Protein AF-A0A7I0J4M0-F1 (afdb_monomer_lite)

pLDDT: mean 81.57, std 9.79, range [47.97, 95.5]

Radius of gyration: 21.39 Å; chains: 1; bounding box: 42×39×46 Å

Foldseek 3Di:
DLVVQLVCCCVVVVDDSVCSNVVSVVVVVVVCVVVCVPPPVPPDVVVNCLQQPDDPNHGVVVVVVVVVVVVLCCCLPPDPNNVLVVLVVVPVVVSVVVVRPD

Structure (mmCIF, N/CA/C/O backbone):
data_AF-A0A7I0J4M0-F1
#
_entry.id   AF-A0A7I0J4M0-F1
#
loop_
_atom_site.group_PDB
_atom_site.id
_atom_site.type_symbol
_atom_site.label_atom_id
_atom_site.label_alt_id
_atom_site.label_comp_id
_atom_site.label_asym_id
_atom_site.label_entity_id
_atom_site.label_seq_id
_atom_site.pdbx_PDB_ins_code
_atom_site.Cartn_x
_atom_site.Cartn_y
_atom_site.Cartn_z
_atom_site.occupancy
_atom_site.B_iso_or_equiv
_atom_site.auth_seq_id
_atom_site.auth_comp_id
_atom_site.auth_asym_id
_atom_site.auth_atom_id
_atom_site.pdbx_PDB_model_num
ATOM 1 N N . ALA A 1 1 ? -12.298 -15.251 -19.694 1.00 71.25 1 ALA A N 1
ATOM 2 C CA . ALA A 1 1 ? -11.662 -16.473 -19.150 1.00 71.25 1 ALA A CA 1
ATOM 3 C C . ALA A 1 1 ? -11.323 -16.346 -1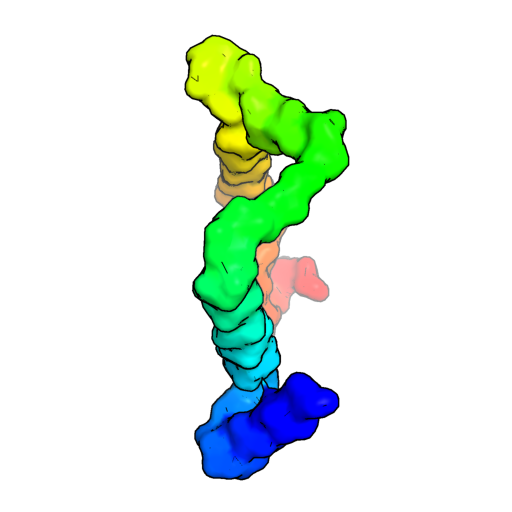7.658 1.00 71.25 1 ALA A C 1
ATOM 5 O O . ALA A 1 1 ? -11.843 -17.124 -16.874 1.00 71.25 1 ALA A O 1
ATOM 6 N N . ILE A 1 2 ? -10.536 -15.346 -17.236 1.00 78.00 2 ILE A N 1
ATOM 7 C CA . ILE A 1 2 ? -10.057 -15.195 -15.841 1.00 78.00 2 ILE A CA 1
ATOM 8 C C . ILE A 1 2 ? -11.198 -15.095 -14.809 1.00 78.00 2 ILE A C 1
ATOM 10 O O . ILE A 1 2 ? -11.138 -15.721 -13.756 1.00 78.00 2 ILE A O 1
ATOM 14 N N . GLY A 1 3 ? -12.287 -14.387 -15.134 1.00 77.69 3 GLY A N 1
ATOM 15 C CA . GLY A 1 3 ? -13.460 -14.302 -14.252 1.00 77.69 3 GLY A CA 1
ATOM 16 C C . GLY A 1 3 ? -14.132 -15.653 -13.968 1.00 77.69 3 GLY A C 1
ATOM 17 O O . GLY A 1 3 ? -14.558 -15.894 -12.843 1.00 77.69 3 GLY A O 1
ATOM 18 N N . ALA A 1 4 ? -14.156 -16.565 -14.947 1.00 82.81 4 ALA A N 1
ATOM 19 C CA . ALA A 1 4 ? -14.696 -17.912 -14.760 1.00 82.81 4 ALA A CA 1
ATOM 20 C C . ALA A 1 4 ? -13.791 -18.771 -13.861 1.00 82.81 4 ALA A C 1
ATOM 22 O O . ALA A 1 4 ? -14.295 -19.542 -13.053 1.00 82.81 4 ALA A O 1
ATOM 23 N N . ILE A 1 5 ? -12.468 -18.590 -13.946 1.00 82.12 5 ILE A N 1
ATOM 24 C CA . ILE A 1 5 ? -11.495 -19.262 -13.068 1.00 82.12 5 ILE A CA 1
ATOM 25 C C . ILE A 1 5 ? -11.667 -18.784 -11.622 1.00 82.12 5 ILE A C 1
ATOM 27 O O . ILE A 1 5 ? -11.757 -19.607 -10.716 1.00 82.12 5 ILE A O 1
ATOM 31 N N . ASN A 1 6 ? -11.788 -17.469 -11.406 1.00 83.00 6 ASN A N 1
ATOM 32 C CA . ASN A 1 6 ? -12.045 -16.910 -10.076 1.00 83.00 6 ASN A CA 1
ATOM 33 C C . ASN A 1 6 ? -13.357 -17.444 -9.491 1.00 83.00 6 ASN A C 1
ATOM 35 O O . ASN A 1 6 ? -13.386 -17.877 -8.343 1.00 83.00 6 ASN A O 1
ATOM 39 N N . TYR A 1 7 ? -14.424 -17.474 -10.293 1.00 82.44 7 TYR A N 1
ATOM 40 C CA . TYR A 1 7 ? -15.707 -18.041 -9.882 1.00 82.44 7 TYR A CA 1
ATOM 41 C C . TYR A 1 7 ? -15.599 -19.531 -9.523 1.00 82.44 7 TYR A C 1
ATOM 43 O O . TYR A 1 7 ? -16.120 -19.948 -8.492 1.00 82.44 7 TYR A O 1
ATOM 51 N N . LEU A 1 8 ? -14.874 -20.325 -10.317 1.00 86.75 8 LEU A N 1
ATOM 52 C CA . LEU A 1 8 ? -14.673 -21.754 -10.068 1.00 86.75 8 LEU A CA 1
ATOM 53 C C . LEU A 1 8 ? -13.875 -22.001 -8.780 1.00 86.75 8 LEU A C 1
ATOM 55 O O . LEU A 1 8 ? -14.255 -22.862 -7.993 1.00 86.75 8 LEU A O 1
ATOM 59 N N . LEU A 1 9 ? -12.827 -21.215 -8.513 1.00 80.56 9 LEU A N 1
ATOM 60 C CA . LEU A 1 9 ? -12.055 -21.285 -7.264 1.00 80.56 9 LEU A CA 1
ATOM 61 C C . LEU A 1 9 ? -12.916 -20.969 -6.032 1.00 80.56 9 LEU A C 1
ATOM 63 O O . LEU A 1 9 ? -12.806 -21.644 -5.008 1.00 80.56 9 LEU A O 1
ATOM 67 N N . ILE A 1 10 ? -13.798 -19.972 -6.141 1.00 85.25 10 ILE A N 1
ATOM 68 C CA . ILE A 1 10 ? -14.728 -19.599 -5.068 1.00 85.25 10 ILE A CA 1
ATOM 69 C C . ILE A 1 10 ? -15.770 -20.704 -4.858 1.00 85.25 10 ILE A C 1
ATOM 71 O O . ILE A 1 10 ? -16.030 -21.099 -3.725 1.00 85.25 10 ILE A O 1
ATOM 75 N N . TRP A 1 11 ? -16.361 -21.222 -5.935 1.00 87.56 11 TRP A N 1
ATOM 76 C CA . TRP A 1 11 ? -17.452 -22.193 -5.860 1.00 87.56 11 TRP A CA 1
ATOM 77 C C . TRP A 1 11 ? -16.980 -23.597 -5.451 1.00 87.56 11 TRP A C 1
ATOM 79 O O . TRP A 1 11 ? -17.558 -24.193 -4.544 1.00 87.56 11 TRP A O 1
ATOM 89 N N . ALA A 1 12 ? -15.916 -24.116 -6.072 1.00 84.69 12 ALA A N 1
ATOM 90 C CA . ALA A 1 12 ? -15.432 -25.477 -5.838 1.00 84.69 12 ALA A CA 1
ATOM 91 C C . ALA A 1 12 ? -14.558 -25.591 -4.580 1.00 84.69 12 ALA A C 1
ATOM 93 O O . ALA A 1 12 ? -14.682 -26.554 -3.827 1.00 84.69 12 ALA A O 1
ATOM 94 N N . LEU A 1 13 ? -13.683 -24.607 -4.341 1.00 81.38 13 LEU A N 1
ATOM 95 C CA . LEU A 1 13 ? -12.694 -24.649 -3.258 1.00 81.38 13 LEU A CA 1
ATOM 96 C C . LEU A 1 13 ? -13.096 -23.811 -2.035 1.00 81.38 13 LEU A C 1
ATOM 98 O O . LEU A 1 13 ? -12.372 -23.797 -1.042 1.00 81.38 13 LEU A O 1
ATOM 102 N N . ARG A 1 14 ? -14.251 -23.125 -2.093 1.00 83.19 14 ARG A N 1
ATOM 103 C CA . ARG A 1 14 ? -14.786 -22.253 -1.027 1.00 83.19 14 ARG A CA 1
ATOM 104 C C . ARG A 1 14 ? -13.791 -21.189 -0.550 1.00 83.19 14 ARG A C 1
ATOM 106 O O . ARG A 1 14 ? -13.836 -20.757 0.601 1.00 83.19 14 ARG A O 1
ATOM 113 N N . ILE A 1 15 ? -12.900 -20.751 -1.440 1.00 84.50 15 ILE A N 1
ATOM 114 C CA . ILE A 1 15 ? -11.951 -19.677 -1.147 1.00 84.50 15 ILE A CA 1
ATOM 115 C C . ILE A 1 15 ? -12.711 -18.337 -1.103 1.00 84.50 15 ILE A C 1
ATOM 117 O O . ILE A 1 15 ? -13.50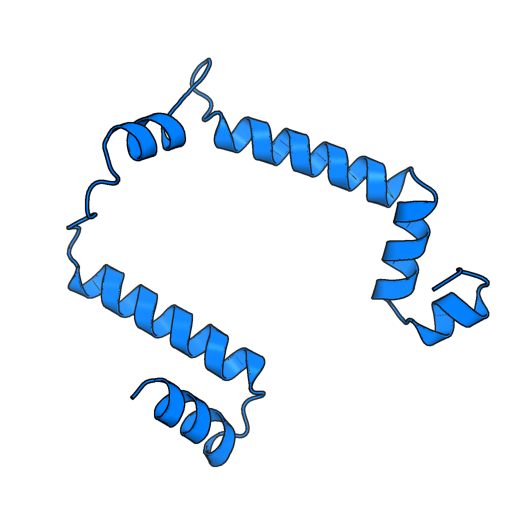5 -18.059 -2.005 1.00 84.50 15 ILE A O 1
ATOM 121 N N . PRO A 1 16 ? -12.454 -17.466 -0.106 1.00 85.75 16 PRO A N 1
ATOM 122 C CA . PRO A 1 16 ? -12.981 -16.106 -0.085 1.00 85.75 16 PRO A CA 1
ATOM 123 C C . PRO A 1 16 ? -12.658 -15.325 -1.376 1.00 85.75 16 PRO A C 1
ATOM 125 O O . PRO A 1 16 ? -11.511 -15.359 -1.830 1.00 85.75 16 PRO A O 1
ATOM 128 N N . PRO A 1 17 ? -13.604 -14.551 -1.945 1.00 84.62 17 PRO A N 1
ATOM 129 C CA . PRO A 1 17 ? -13.433 -13.912 -3.255 1.00 84.62 17 PRO A CA 1
ATOM 130 C C . PRO A 1 17 ? -12.183 -13.036 -3.395 1.00 84.62 17 PRO A C 1
ATOM 132 O O . PRO A 1 17 ? -11.543 -13.054 -4.440 1.00 84.62 17 PRO A O 1
ATOM 135 N N . ILE A 1 18 ? -11.808 -12.311 -2.335 1.00 88.25 18 ILE A N 1
ATOM 136 C CA . ILE A 1 18 ? -10.615 -11.446 -2.310 1.00 88.25 18 ILE A CA 1
ATOM 137 C C . ILE A 1 18 ? -9.333 -12.262 -2.504 1.00 88.25 18 ILE A C 1
ATOM 139 O O . ILE A 1 18 ? -8.437 -11.858 -3.239 1.00 88.25 18 ILE A O 1
ATOM 143 N N . ILE A 1 19 ? -9.246 -13.425 -1.857 1.00 87.38 19 ILE A N 1
ATOM 144 C CA . ILE A 1 19 ? -8.064 -14.284 -1.939 1.00 87.38 19 ILE A CA 1
ATOM 145 C C . ILE A 1 19 ? -7.979 -14.881 -3.344 1.00 87.38 19 ILE A C 1
ATOM 147 O O . ILE A 1 19 ? -6.921 -14.835 -3.961 1.00 87.38 19 ILE A O 1
ATOM 151 N N . ALA A 1 20 ? -9.102 -15.360 -3.888 1.00 86.44 20 ALA A N 1
ATOM 152 C CA . ALA A 1 20 ? -9.143 -15.944 -5.226 1.00 86.44 20 ALA A CA 1
ATOM 153 C C . ALA A 1 20 ? -8.665 -14.958 -6.308 1.00 86.44 20 ALA A C 1
ATOM 155 O O . ALA A 1 20 ? -7.830 -15.313 -7.139 1.00 86.44 20 ALA A O 1
ATOM 156 N N . THR A 1 21 ? -9.137 -13.709 -6.277 1.00 91.12 21 THR A N 1
ATOM 157 C CA . THR A 1 21 ? -8.775 -12.700 -7.286 1.00 91.12 21 THR A CA 1
ATOM 158 C C . THR A 1 21 ? -7.334 -12.207 -7.151 1.00 91.12 21 THR A C 1
ATOM 160 O O . THR A 1 21 ? -6.662 -12.019 -8.172 1.00 91.12 21 THR A O 1
ATOM 163 N N 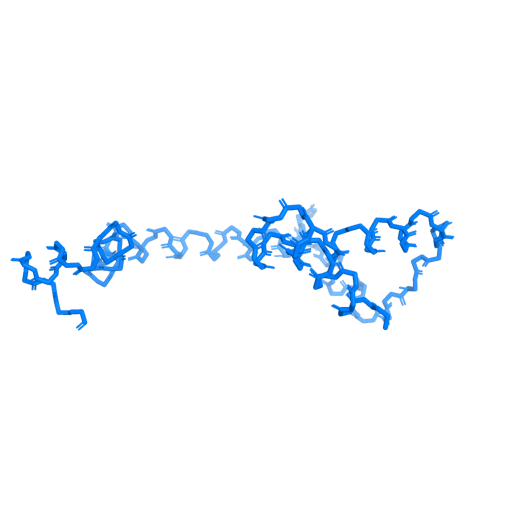. LEU A 1 22 ? -6.829 -12.036 -5.923 1.00 89.88 22 LEU A N 1
ATOM 164 C CA . LEU A 1 22 ? -5.428 -11.679 -5.676 1.00 89.88 22 LEU A CA 1
ATOM 165 C C . LEU A 1 22 ? -4.487 -12.806 -6.108 1.00 89.88 22 LEU A C 1
ATOM 167 O O . LEU A 1 22 ? -3.544 -12.565 -6.860 1.00 89.88 22 LEU A O 1
ATOM 171 N N . SER A 1 23 ? -4.769 -14.046 -5.703 1.00 86.12 23 SER A N 1
ATOM 172 C CA . SER A 1 23 ? -3.974 -15.214 -6.088 1.00 86.12 23 SER A CA 1
ATOM 173 C C . SER A 1 23 ? -3.962 -15.421 -7.599 1.00 86.12 23 SER A C 1
ATOM 175 O O . SER A 1 23 ? -2.896 -15.636 -8.170 1.00 86.12 23 SER A O 1
ATOM 177 N N . ALA A 1 24 ? -5.110 -15.294 -8.271 1.00 87.75 24 ALA A N 1
ATOM 178 C CA . ALA A 1 24 ? -5.165 -15.379 -9.727 1.00 87.75 24 ALA A CA 1
ATOM 179 C C . ALA A 1 24 ? -4.327 -14.279 -10.397 1.00 87.75 24 ALA A C 1
ATOM 181 O O . ALA A 1 24 ? -3.572 -14.573 -11.321 1.00 87.75 24 ALA A O 1
ATOM 182 N N . SER A 1 25 ? -4.394 -13.038 -9.902 1.00 87.12 25 SER A N 1
ATOM 183 C CA . SER A 1 25 ? -3.560 -11.934 -10.403 1.00 87.12 25 SER A CA 1
ATOM 184 C C . SER A 1 25 ? -2.067 -12.210 -10.233 1.00 87.12 25 SER A C 1
ATOM 186 O O . SER A 1 25 ? -1.286 -11.905 -11.132 1.00 87.12 25 SER A O 1
ATOM 188 N N . PHE A 1 26 ? -1.646 -12.802 -9.111 1.00 88.31 26 PHE A N 1
ATOM 189 C CA . PHE A 1 26 ? -0.247 -13.183 -8.910 1.00 88.31 26 PHE A CA 1
ATOM 190 C C . PHE A 1 26 ? 0.185 -14.311 -9.841 1.00 88.31 26 PHE A C 1
ATOM 192 O O . PHE A 1 26 ? 1.234 -14.193 -10.461 1.00 88.31 26 PHE A O 1
ATOM 199 N N . ILE A 1 27 ? -0.631 -15.358 -10.000 1.00 87.38 27 ILE A N 1
ATOM 200 C CA . ILE A 1 27 ? -0.331 -16.468 -10.917 1.00 87.38 27 ILE A CA 1
ATOM 201 C C . ILE A 1 27 ? -0.166 -15.945 -12.343 1.00 87.38 27 ILE A C 1
ATOM 203 O O . ILE A 1 27 ? 0.809 -16.284 -13.005 1.00 87.38 27 ILE A O 1
ATOM 207 N N . ILE A 1 28 ? -1.079 -15.086 -12.801 1.00 86.38 28 ILE A N 1
ATOM 208 C CA . ILE A 1 28 ? -1.012 -14.496 -14.141 1.00 86.38 28 ILE A CA 1
ATOM 209 C C . ILE A 1 28 ? 0.267 -13.671 -14.301 1.00 86.38 28 ILE A C 1
ATOM 211 O O . ILE A 1 28 ? 0.984 -13.877 -15.273 1.00 86.38 28 ILE A O 1
ATOM 215 N N . GLN A 1 29 ? 0.596 -12.801 -13.341 1.00 84.31 29 GLN A N 1
ATOM 216 C CA . GLN A 1 29 ? 1.830 -12.007 -13.383 1.00 84.31 29 GLN A CA 1
ATOM 217 C C . GLN A 1 29 ? 3.089 -12.883 -13.361 1.00 84.31 29 GLN A C 1
ATOM 219 O O . GLN A 1 29 ? 4.031 -12.626 -14.101 1.00 84.31 29 GLN A O 1
ATOM 224 N N . SER A 1 30 ? 3.123 -13.936 -12.542 1.00 82.50 30 SER A N 1
ATOM 225 C CA . SER A 1 30 ? 4.261 -14.860 -12.486 1.00 82.50 30 SER A CA 1
ATOM 226 C C . SER A 1 30 ? 4.439 -15.635 -13.788 1.00 82.50 30 SER A C 1
ATOM 228 O O . SER A 1 30 ? 5.567 -15.804 -14.249 1.00 82.50 30 SER A O 1
ATOM 230 N N . VAL A 1 31 ? 3.338 -16.086 -14.394 1.00 84.19 31 VAL A N 1
ATOM 231 C CA . VAL A 1 31 ? 3.345 -16.724 -15.713 1.00 84.19 31 VAL A CA 1
ATOM 232 C C . VAL A 1 31 ? 3.845 -15.729 -16.759 1.00 84.19 31 VAL A C 1
ATOM 234 O O . VAL A 1 31 ? 4.762 -16.056 -17.502 1.00 84.19 31 VAL A O 1
ATOM 237 N N . ASP A 1 32 ? 3.330 -14.504 -16.769 1.00 81.25 32 ASP A N 1
ATOM 238 C CA . ASP A 1 32 ? 3.747 -13.459 -17.707 1.00 81.25 32 ASP A CA 1
ATOM 239 C C . ASP A 1 32 ? 5.254 -13.159 -17.605 1.00 81.25 32 ASP A C 1
ATOM 241 O O . ASP A 1 32 ? 5.969 -13.180 -18.604 1.00 81.25 32 ASP A O 1
ATOM 245 N N . ILE A 1 33 ? 5.787 -13.023 -16.386 1.00 78.75 33 ILE A N 1
ATOM 246 C CA . ILE A 1 33 ? 7.226 -12.826 -16.142 1.00 78.75 33 ILE A CA 1
ATOM 247 C C . ILE A 1 33 ? 8.050 -14.040 -16.604 1.00 78.75 33 ILE A C 1
ATOM 249 O O . ILE A 1 33 ? 9.107 -13.879 -17.218 1.00 78.75 33 ILE A O 1
ATOM 253 N N . SER A 1 34 ? 7.585 -15.260 -16.315 1.00 80.00 34 SER A N 1
ATOM 254 C CA . SER A 1 34 ? 8.302 -16.498 -16.646 1.00 80.00 34 SER A CA 1
ATOM 255 C C . SER A 1 34 ? 8.350 -16.757 -18.156 1.00 80.00 34 SER A C 1
ATOM 257 O O . SER A 1 34 ? 9.407 -17.097 -18.695 1.00 80.00 34 SER A O 1
ATOM 259 N N . TYR A 1 35 ? 7.233 -16.548 -18.856 1.00 75.94 35 TYR A N 1
ATOM 260 C CA . TYR A 1 35 ? 7.141 -16.711 -20.308 1.00 75.94 35 TYR A CA 1
ATOM 261 C C . TYR A 1 35 ? 7.733 -15.525 -21.073 1.00 75.94 35 TYR A C 1
ATOM 263 O O . TYR A 1 35 ? 8.300 -15.720 -22.148 1.00 75.94 35 TYR A O 1
ATOM 271 N N . GLY A 1 36 ? 7.676 -14.319 -20.504 1.00 69.88 36 GLY A N 1
ATOM 272 C CA . GLY A 1 36 ? 8.235 -13.100 -21.081 1.00 69.88 36 GLY A CA 1
ATOM 273 C C . GLY A 1 36 ? 9.759 -13.111 -21.231 1.00 69.88 36 GLY A C 1
ATOM 274 O O . GLY A 1 36 ? 10.287 -12.245 -21.921 1.00 69.88 36 GLY A O 1
ATOM 275 N N . ARG A 1 37 ? 10.480 -14.077 -20.629 1.00 57.66 37 ARG A N 1
ATOM 276 C CA . ARG A 1 37 ? 11.934 -14.331 -20.797 1.00 57.66 37 ARG A CA 1
ATOM 277 C C . ARG A 1 37 ? 12.830 -13.078 -20.773 1.00 57.66 37 ARG A C 1
ATOM 279 O O . ARG A 1 37 ? 13.885 -13.055 -21.400 1.00 57.66 37 ARG A O 1
ATOM 286 N N . GLY A 1 38 ? 12.439 -12.029 -20.051 1.00 53.09 38 GLY A N 1
ATOM 287 C CA . GLY A 1 38 ? 13.222 -10.794 -19.989 1.00 53.09 38 GLY A CA 1
ATOM 288 C C . GLY A 1 38 ? 13.055 -9.847 -21.182 1.00 53.09 38 GLY A C 1
ATOM 289 O O . GLY A 1 38 ? 13.817 -8.886 -21.276 1.00 53.09 38 GLY A O 1
ATOM 290 N N . LEU A 1 39 ? 12.023 -10.006 -22.024 1.00 47.97 39 LEU A N 1
ATOM 291 C CA . LEU A 1 39 ? 11.401 -8.857 -22.690 1.00 47.97 39 LEU A CA 1
ATOM 292 C C . LEU A 1 39 ? 10.725 -8.017 -21.602 1.00 47.97 39 LEU A C 1
ATOM 294 O O . LEU A 1 39 ? 9.504 -7.938 -21.500 1.00 47.97 39 LEU A O 1
ATOM 298 N N . GLN A 1 40 ? 11.543 -7.384 -20.757 1.00 55.12 40 GLN A N 1
ATOM 299 C CA . GLN A 1 40 ? 11.138 -6.144 -20.133 1.00 55.12 40 GLN A CA 1
ATOM 300 C C . GLN A 1 40 ? 10.775 -5.261 -21.314 1.00 55.12 40 GLN A C 1
ATOM 302 O O . GLN A 1 40 ? 11.663 -4.805 -22.038 1.00 55.12 40 GLN A O 1
ATOM 307 N N . ILE A 1 41 ? 9.476 -5.100 -21.571 1.00 55.28 41 ILE A N 1
ATOM 308 C CA . ILE A 1 41 ? 8.97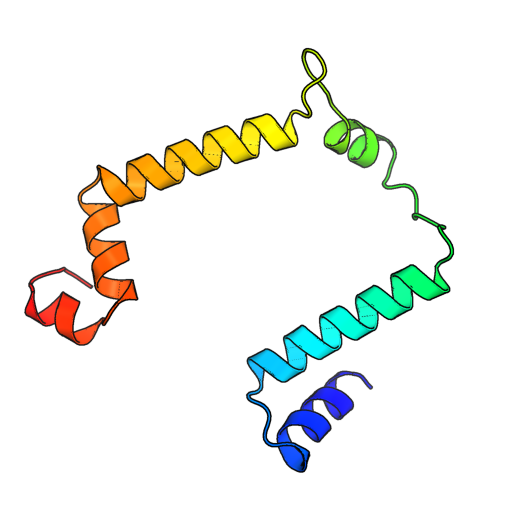8 -3.993 -22.373 1.00 55.28 41 ILE A CA 1
ATOM 309 C C . ILE A 1 41 ? 9.650 -2.797 -21.729 1.00 55.28 41 ILE A C 1
ATOM 311 O O . ILE A 1 41 ? 9.310 -2.453 -20.596 1.00 55.28 41 ILE A O 1
ATOM 315 N N . LYS A 1 42 ? 10.712 -2.289 -22.371 1.00 53.88 42 LYS A N 1
ATOM 316 C CA . LYS A 1 42 ? 11.501 -1.207 -21.803 1.00 53.88 42 LYS A CA 1
ATOM 317 C C . LYS A 1 42 ? 10.468 -0.127 -21.530 1.00 53.88 42 LYS A C 1
ATOM 319 O O . LYS A 1 42 ? 9.803 0.286 -22.489 1.00 53.88 42 LYS A O 1
ATOM 324 N N . PRO A 1 43 ? 10.264 0.268 -20.260 1.00 60.50 43 PRO A N 1
ATOM 325 C CA . PRO A 1 43 ? 9.386 1.382 -19.982 1.00 60.50 43 PRO A CA 1
ATOM 326 C C . PRO A 1 43 ? 9.828 2.524 -20.900 1.00 60.50 43 PRO A C 1
ATOM 328 O O . PRO A 1 43 ? 11.034 2.615 -21.179 1.00 60.50 43 PRO A O 1
ATOM 331 N N . PRO A 1 44 ? 8.902 3.356 -21.411 1.00 69.31 44 PRO A N 1
ATOM 332 C CA . PRO A 1 44 ? 9.270 4.536 -22.183 1.00 69.31 44 PRO A CA 1
ATOM 333 C C . PRO A 1 44 ? 10.479 5.195 -21.513 1.00 69.31 44 PRO A C 1
ATOM 335 O O . PRO A 1 44 ? 10.458 5.294 -20.285 1.00 69.31 44 PRO A O 1
ATOM 338 N N . PRO A 1 45 ? 11.543 5.569 -22.244 1.00 67.88 45 PRO A N 1
ATOM 339 C CA . PRO A 1 45 ? 12.836 5.899 -21.639 1.00 67.88 45 PRO A CA 1
ATOM 340 C C . PRO A 1 45 ? 12.703 6.888 -20.470 1.00 67.88 45 PRO A C 1
ATOM 342 O O . PRO A 1 45 ? 13.247 6.635 -19.404 1.00 67.88 45 PRO A O 1
ATOM 345 N N . GLY A 1 46 ? 11.815 7.885 -20.581 1.00 69.31 46 GLY A N 1
ATOM 346 C CA . GLY A 1 46 ? 11.517 8.813 -19.483 1.00 69.31 46 GLY A CA 1
ATOM 347 C C . GLY A 1 46 ? 10.948 8.185 -18.195 1.00 69.31 46 GLY A C 1
ATOM 348 O O . GLY A 1 46 ? 11.246 8.665 -17.107 1.00 69.31 46 GLY A O 1
ATOM 349 N N . PHE A 1 47 ? 10.173 7.100 -18.271 1.00 67.19 47 PHE A N 1
ATOM 350 C CA . PHE A 1 47 ? 9.711 6.343 -17.097 1.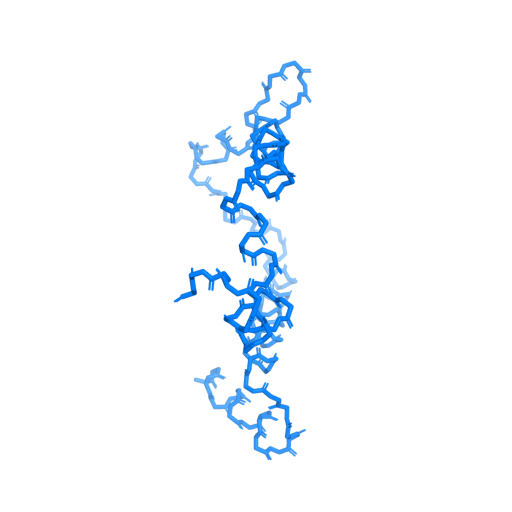00 67.19 47 PHE A CA 1
ATOM 351 C C . PHE A 1 47 ? 10.824 5.492 -16.479 1.00 67.19 47 PHE A C 1
ATOM 353 O O . PHE A 1 47 ? 10.925 5.405 -15.252 1.00 67.19 47 PHE A O 1
ATOM 360 N N . ALA A 1 48 ? 11.651 4.853 -17.312 1.00 66.94 48 ALA A N 1
ATOM 361 C CA . ALA A 1 48 ? 12.789 4.074 -16.832 1.00 66.94 48 ALA A CA 1
ATOM 362 C C . ALA A 1 48 ? 13.820 4.979 -16.141 1.00 66.94 48 ALA A C 1
ATOM 364 O O . ALA A 1 48 ? 14.309 4.626 -15.069 1.00 66.94 48 ALA A O 1
ATOM 365 N N . ASP A 1 49 ? 14.075 6.160 -16.703 1.00 70.81 49 ASP A N 1
ATOM 366 C CA . ASP A 1 49 ? 14.996 7.151 -16.151 1.00 70.81 49 ASP A CA 1
ATOM 367 C C . ASP A 1 49 ? 14.459 7.755 -14.850 1.00 70.81 49 ASP A C 1
ATOM 369 O O . ASP A 1 49 ? 15.207 7.874 -13.886 1.00 70.81 49 ASP A O 1
ATOM 373 N N . PHE A 1 50 ? 13.155 8.049 -14.764 1.00 72.56 50 PHE A N 1
ATOM 374 C CA . PHE A 1 50 ? 12.525 8.492 -13.514 1.00 72.56 50 PHE A CA 1
ATOM 375 C C . PHE A 1 50 ? 12.626 7.436 -12.405 1.00 72.56 50 PHE A C 1
ATOM 377 O O . PHE A 1 50 ? 12.955 7.750 -11.262 1.00 72.56 50 PHE A O 1
ATOM 384 N N . THR A 1 51 ? 12.376 6.169 -12.745 1.00 69.12 51 THR A N 1
ATOM 385 C CA . THR A 1 51 ? 12.417 5.057 -11.781 1.00 69.12 51 THR A CA 1
ATOM 386 C C . THR A 1 51 ? 13.842 4.773 -11.300 1.00 69.12 51 THR A C 1
ATOM 388 O O . THR A 1 51 ? 14.052 4.456 -10.131 1.00 69.12 51 THR A O 1
ATOM 391 N N . ASN A 1 52 ? 14.829 4.914 -12.188 1.00 74.50 52 ASN A N 1
ATOM 392 C CA . ASN A 1 52 ? 16.243 4.704 -11.878 1.00 74.50 52 ASN A CA 1
ATOM 393 C C . ASN A 1 52 ? 16.970 5.988 -11.467 1.00 74.50 52 ASN A C 1
ATOM 395 O O . ASN A 1 52 ? 18.192 5.969 -11.317 1.00 74.50 52 ASN A O 1
ATOM 399 N N . TRP A 1 53 ? 16.255 7.097 -11.272 1.00 79.88 53 TRP A N 1
ATOM 400 C CA . TRP A 1 53 ? 16.888 8.344 -10.883 1.00 79.88 53 TRP A CA 1
ATOM 401 C C . TRP A 1 53 ? 17.486 8.201 -9.481 1.00 79.88 53 TRP A C 1
ATOM 403 O O . TRP A 1 53 ? 16.792 7.890 -8.507 1.00 79.88 53 TRP A O 1
ATOM 413 N N . GLN A 1 54 ? 18.799 8.393 -9.393 1.00 84.00 54 GLN A N 1
ATOM 414 C CA . GLN A 1 54 ? 19.571 8.256 -8.165 1.00 84.00 54 GLN A CA 1
ATOM 415 C C . GLN A 1 54 ? 20.203 9.591 -7.799 1.00 84.00 54 GLN A C 1
ATOM 417 O O . GLN A 1 54 ? 20.763 10.289 -8.644 1.00 84.00 54 GLN A O 1
ATOM 422 N N . VAL A 1 55 ? 20.160 9.912 -6.511 1.00 81.38 55 VAL A N 1
ATOM 423 C CA . VAL A 1 55 ? 20.873 11.042 -5.920 1.00 81.38 55 VAL A CA 1
ATOM 424 C C . VAL A 1 55 ? 21.847 10.460 -4.902 1.00 81.38 55 VAL A C 1
ATOM 426 O O . VAL A 1 55 ? 21.441 9.692 -4.034 1.00 81.38 55 VAL A O 1
ATOM 429 N N . LEU A 1 56 ? 23.142 10.777 -5.027 1.00 81.06 56 LEU A N 1
ATOM 430 C CA . LEU A 1 56 ? 24.204 10.269 -4.135 1.00 81.06 56 LEU A CA 1
ATOM 431 C C . LEU A 1 56 ? 24.278 8.722 -4.054 1.00 81.06 56 LEU A C 1
ATOM 433 O O . LEU A 1 56 ? 24.688 8.171 -3.037 1.00 81.06 56 LEU A O 1
ATOM 437 N N . GLY A 1 57 ? 23.875 8.015 -5.118 1.00 82.12 57 GLY A N 1
ATOM 438 C CA . GLY A 1 57 ? 23.827 6.544 -5.162 1.00 82.12 57 GLY A CA 1
ATOM 439 C C . GLY A 1 57 ? 22.582 5.920 -4.518 1.00 82.12 57 GLY A C 1
ATOM 440 O O . GLY A 1 57 ? 22.459 4.698 -4.483 1.00 82.12 57 GLY A O 1
ATOM 441 N N . ILE A 1 58 ? 21.639 6.738 -4.036 1.00 83.06 58 ILE A N 1
ATOM 442 C CA . ILE A 1 58 ? 20.372 6.288 -3.453 1.00 83.06 58 ILE A CA 1
ATOM 443 C C . ILE A 1 58 ? 19.237 6.565 -4.451 1.00 83.06 58 ILE A C 1
ATOM 445 O O . ILE A 1 58 ? 19.089 7.706 -4.899 1.00 83.06 58 ILE A O 1
ATOM 449 N N . PRO A 1 59 ? 18.410 5.562 -4.806 1.00 87.62 59 PRO A N 1
ATOM 450 C CA . PRO A 1 59 ? 17.233 5.780 -5.643 1.00 87.62 59 PRO A CA 1
ATOM 451 C C . PRO A 1 59 ? 16.278 6.791 -5.006 1.00 87.62 59 PRO A C 1
ATOM 453 O O . PRO A 1 59 ? 15.897 6.645 -3.843 1.00 87.62 59 PRO A O 1
ATOM 456 N N . VAL A 1 60 ? 15.829 7.789 -5.768 1.00 87.44 60 VAL A N 1
ATOM 457 C CA . VAL A 1 60 ? 14.909 8.824 -5.261 1.00 87.44 60 VAL A CA 1
ATOM 458 C C . VAL A 1 60 ? 13.597 8.213 -4.776 1.00 87.44 60 VAL A C 1
ATOM 460 O O . VAL A 1 60 ? 13.060 8.642 -3.756 1.00 87.44 60 VAL A O 1
ATOM 463 N N . LEU A 1 61 ? 13.127 7.147 -5.429 1.00 86.62 61 LEU A N 1
ATOM 464 C CA . LEU A 1 61 ? 11.978 6.367 -4.964 1.00 86.62 61 LEU A CA 1
ATOM 465 C C . LEU A 1 61 ? 12.173 5.827 -3.541 1.00 86.62 61 LEU A C 1
ATOM 467 O O . LEU A 1 61 ? 11.242 5.898 -2.746 1.00 86.62 61 LEU A O 1
ATOM 471 N N . ALA A 1 62 ? 13.371 5.348 -3.192 1.00 87.56 62 ALA A N 1
ATOM 472 C CA . ALA A 1 62 ? 13.666 4.880 -1.838 1.00 87.56 62 ALA A CA 1
ATOM 473 C C . ALA A 1 62 ? 13.658 6.035 -0.821 1.00 87.56 62 ALA A C 1
ATOM 475 O O . ALA A 1 62 ? 13.184 5.882 0.302 1.00 87.56 62 ALA A O 1
ATOM 476 N N . MET A 1 63 ? 14.132 7.219 -1.211 1.00 88.69 63 MET A N 1
ATOM 477 C CA . MET A 1 63 ? 14.069 8.400 -0.346 1.00 88.69 63 MET A CA 1
ATOM 478 C C . MET A 1 63 ? 12.622 8.858 -0.116 1.00 88.69 63 MET A C 1
ATOM 480 O O . MET A 1 63 ? 12.240 9.166 1.013 1.00 88.69 63 MET A O 1
ATOM 484 N N . LEU A 1 64 ? 11.800 8.861 -1.170 1.00 90.31 64 LEU A N 1
ATOM 485 C CA . LEU A 1 64 ? 10.383 9.214 -1.089 1.00 90.31 64 LEU A CA 1
ATOM 486 C C . LEU A 1 64 ? 9.592 8.224 -0.233 1.00 90.31 64 LEU A C 1
ATOM 488 O O . LEU A 1 64 ? 8.762 8.654 0.565 1.00 90.31 64 LEU A O 1
ATOM 492 N N . THR A 1 65 ? 9.849 6.918 -0.348 1.00 91.12 65 THR A N 1
ATOM 493 C CA . THR A 1 65 ? 9.174 5.919 0.493 1.00 91.12 65 THR A CA 1
ATOM 494 C C . THR A 1 65 ? 9.547 6.077 1.960 1.00 91.12 65 THR A C 1
ATOM 496 O O . THR A 1 65 ? 8.661 6.016 2.812 1.00 91.12 65 THR A O 1
ATOM 499 N N . VAL A 1 66 ? 10.817 6.346 2.276 1.00 94.31 66 VAL A N 1
ATOM 500 C CA . VAL A 1 66 ? 11.250 6.647 3.649 1.00 94.31 66 VAL A CA 1
ATOM 501 C C . VAL A 1 66 ? 10.566 7.911 4.167 1.00 94.31 66 VAL A C 1
ATOM 503 O O . VAL A 1 66 ? 9.987 7.887 5.253 1.00 94.31 66 VAL A O 1
ATOM 506 N N . LEU A 1 67 ? 10.556 8.991 3.381 1.00 94.88 67 LEU A N 1
ATOM 507 C CA . LEU A 1 67 ? 9.901 10.246 3.752 1.00 94.88 67 LEU A CA 1
ATOM 508 C C . LEU A 1 67 ? 8.402 10.046 4.013 1.00 94.88 67 LEU A C 1
ATOM 510 O O . LEU A 1 67 ? 7.884 10.497 5.035 1.00 94.88 67 LEU A O 1
ATOM 514 N N . PHE A 1 68 ? 7.714 9.326 3.125 1.00 95.50 68 PHE A N 1
ATOM 515 C CA . PHE A 1 68 ? 6.296 9.011 3.269 1.00 95.50 68 PHE A CA 1
ATOM 516 C C . PHE A 1 68 ? 6.032 8.128 4.490 1.00 95.50 68 PHE A C 1
ATOM 518 O O . PHE A 1 68 ? 5.087 8.374 5.233 1.00 95.50 68 PHE A O 1
ATOM 525 N N . THR A 1 69 ? 6.892 7.140 4.745 1.00 94.25 69 THR A N 1
ATOM 526 C CA . THR A 1 69 ? 6.797 6.256 5.916 1.00 94.25 69 THR A CA 1
ATOM 527 C C . THR A 1 69 ? 6.944 7.044 7.212 1.00 94.25 69 THR A C 1
ATOM 529 O O . THR A 1 69 ? 6.147 6.864 8.128 1.00 94.25 69 THR A O 1
ATOM 532 N N . ILE A 1 70 ? 7.922 7.950 7.289 1.00 95.00 70 ILE A N 1
ATOM 533 C CA . ILE A 1 70 ? 8.111 8.828 8.449 1.00 95.00 70 ILE A CA 1
ATOM 534 C C . ILE A 1 70 ? 6.891 9.737 8.627 1.00 95.00 70 ILE A C 1
ATOM 536 O O . ILE A 1 70 ? 6.380 9.859 9.739 1.00 95.00 70 ILE A O 1
ATOM 540 N N . GLY A 1 71 ? 6.387 10.329 7.540 1.00 93.31 71 GLY A N 1
ATOM 541 C CA . GLY A 1 71 ? 5.171 11.141 7.561 1.00 93.31 71 GLY A CA 1
ATOM 542 C C . GLY A 1 71 ? 3.973 10.362 8.104 1.00 93.31 71 GLY A C 1
ATOM 543 O O . GLY A 1 71 ? 3.352 10.786 9.075 1.00 93.31 71 GLY A O 1
ATOM 544 N N . ALA A 1 72 ? 3.708 9.179 7.550 1.00 90.56 72 ALA A N 1
ATOM 545 C CA . ALA A 1 72 ? 2.639 8.293 7.995 1.00 90.56 72 ALA A CA 1
ATOM 546 C C . ALA A 1 72 ? 2.814 7.864 9.460 1.00 90.56 72 ALA A C 1
ATOM 548 O O . ALA A 1 72 ? 1.846 7.881 10.218 1.00 90.56 72 ALA A O 1
ATOM 549 N N . ALA A 1 73 ? 4.035 7.535 9.891 1.00 91.19 73 ALA A N 1
ATOM 550 C CA . ALA A 1 73 ? 4.329 7.171 11.274 1.00 91.19 73 ALA A CA 1
ATOM 551 C C . ALA A 1 73 ? 4.031 8.327 12.236 1.00 91.19 73 ALA A C 1
ATOM 553 O O . ALA A 1 73 ? 3.377 8.125 13.257 1.00 91.19 73 ALA A O 1
ATOM 554 N N . ILE A 1 74 ? 4.437 9.552 11.894 1.00 91.62 74 ILE A N 1
ATOM 555 C CA . ILE A 1 74 ? 4.144 10.743 12.696 1.00 91.62 74 ILE A CA 1
ATOM 556 C C . ILE A 1 74 ? 2.638 11.003 12.734 1.00 91.62 74 ILE A C 1
ATOM 558 O O . ILE A 1 74 ? 2.087 11.216 13.813 1.00 91.62 74 ILE A O 1
ATOM 562 N N . THR A 1 75 ? 1.953 10.946 11.592 1.00 90.62 75 THR A N 1
ATOM 563 C CA . THR A 1 75 ? 0.500 11.134 11.531 1.00 90.62 75 THR A CA 1
ATOM 564 C C . THR A 1 75 ? -0.229 10.093 12.377 1.00 90.62 75 THR A C 1
ATOM 566 O O . THR A 1 75 ? -1.121 10.454 13.139 1.00 90.62 75 THR A O 1
ATOM 569 N N . LEU A 1 76 ? 0.169 8.822 12.311 1.00 88.38 76 LEU A N 1
ATOM 570 C CA . LEU A 1 76 ? -0.477 7.738 13.052 1.00 88.38 76 LEU A CA 1
ATOM 571 C C . LEU A 1 76 ? -0.160 7.762 14.553 1.00 88.38 76 LEU A C 1
ATOM 573 O O . LEU A 1 76 ? -1.047 7.514 15.366 1.00 88.38 76 LEU A O 1
ATOM 577 N N . GLN A 1 77 ? 1.085 8.057 14.936 1.00 87.00 77 GLN A N 1
ATOM 578 C CA . GLN A 1 77 ? 1.537 7.955 16.328 1.00 87.00 77 GLN A CA 1
ATOM 579 C C . GLN A 1 77 ? 1.408 9.259 17.118 1.00 87.00 77 GLN A C 1
ATOM 581 O O . GLN A 1 77 ? 1.227 9.209 18.334 1.00 87.00 77 GLN A O 1
ATOM 586 N N . ARG A 1 78 ? 1.535 10.421 16.464 1.00 84.19 78 ARG A N 1
ATOM 587 C CA . ARG A 1 78 ? 1.603 11.728 17.141 1.00 84.19 78 ARG A CA 1
ATOM 588 C C . ARG A 1 78 ? 0.379 12.615 16.927 1.00 84.19 78 ARG A C 1
ATOM 590 O O . ARG A 1 78 ? 0.205 13.547 17.705 1.00 84.19 78 ARG A O 1
ATOM 597 N N . MET A 1 79 ? -0.471 12.360 15.928 1.00 87.94 79 MET A N 1
ATOM 598 C CA . MET A 1 79 ? -1.695 13.148 15.731 1.00 87.94 79 MET A CA 1
ATOM 599 C C . MET A 1 79 ? -2.923 12.482 16.356 1.00 87.94 79 MET A C 1
ATOM 601 O O . MET A 1 79 ? -3.060 11.259 16.363 1.00 87.94 79 MET A O 1
ATOM 605 N N . ILE A 1 80 ? -3.867 13.313 16.811 1.00 81.25 80 ILE A N 1
ATOM 606 C CA . ILE A 1 80 ? -5.179 12.875 17.322 1.00 81.25 80 ILE A CA 1
ATOM 607 C C . ILE A 1 80 ? -5.916 12.057 16.252 1.00 81.25 80 ILE A C 1
ATOM 609 O O . ILE A 1 80 ? -6.445 10.990 16.548 1.00 81.25 80 ILE A O 1
ATOM 613 N N . TYR A 1 81 ? -5.853 12.509 14.994 1.00 83.12 81 TYR A N 1
ATOM 614 C CA . TYR A 1 81 ? -6.392 11.784 13.843 1.00 83.12 81 TYR A CA 1
ATOM 615 C C . TYR A 1 81 ? -5.831 10.358 13.736 1.00 83.12 81 TYR A C 1
ATOM 617 O O . TYR A 1 81 ? -6.589 9.406 13.576 1.00 83.12 81 TYR A O 1
ATOM 625 N N . GLY A 1 82 ? -4.516 10.189 13.905 1.00 83.94 82 GLY A N 1
ATOM 626 C CA . GLY A 1 82 ? -3.862 8.885 13.860 1.00 83.94 82 GLY A CA 1
ATOM 627 C C . GLY A 1 82 ? -4.378 7.908 14.910 1.00 83.94 82 GLY A C 1
ATOM 628 O O . GLY A 1 82 ? -4.667 6.754 14.599 1.00 83.94 82 GLY A O 1
ATOM 629 N N . ARG A 1 83 ? -4.574 8.384 16.144 1.00 84.00 83 ARG A N 1
ATOM 630 C CA . ARG A 1 83 ? -5.120 7.566 17.233 1.00 84.00 83 ARG A CA 1
ATOM 631 C C . ARG A 1 83 ? -6.564 7.135 16.966 1.00 84.00 83 ARG A C 1
ATOM 633 O O . ARG A 1 83 ? -6.892 5.981 17.233 1.00 84.00 83 ARG A O 1
ATOM 640 N N . SER A 1 84 ? -7.387 8.008 16.385 1.00 83.62 84 SER A N 1
ATOM 641 C CA . SER A 1 84 ? -8.745 7.657 15.950 1.00 83.62 84 SER A CA 1
ATOM 642 C C . SER A 1 84 ? -8.734 6.599 14.844 1.00 83.62 84 SER A C 1
ATOM 644 O O . SER A 1 84 ? -9.436 5.598 14.949 1.00 83.62 84 SER A O 1
ATOM 646 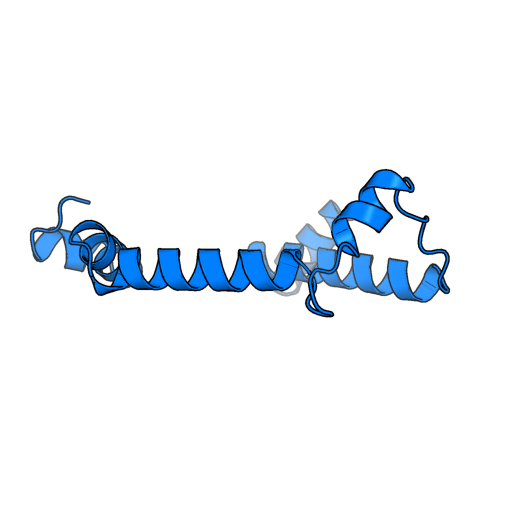N N . VAL A 1 85 ? -7.885 6.764 13.824 1.00 87.25 85 VAL A N 1
ATOM 647 C CA . VAL A 1 85 ? -7.742 5.799 12.717 1.00 87.25 85 VAL A CA 1
ATOM 648 C C . VAL A 1 85 ? -7.298 4.425 13.226 1.00 87.25 85 VAL A C 1
ATOM 650 O O . VAL A 1 85 ? -7.867 3.405 12.834 1.00 87.25 85 VAL A O 1
ATOM 653 N N . LEU A 1 86 ? -6.324 4.381 14.140 1.00 87.19 86 LEU A N 1
ATOM 654 C CA . LEU A 1 86 ? -5.865 3.128 14.746 1.00 87.19 86 LEU A CA 1
ATOM 655 C C . LEU A 1 86 ? -6.961 2.455 15.588 1.00 87.19 86 LEU A C 1
ATOM 657 O O . LEU A 1 86 ? -7.097 1.233 15.534 1.00 87.19 86 LEU A O 1
ATOM 661 N N . ALA A 1 87 ? -7.765 3.227 16.327 1.00 84.25 87 ALA A N 1
ATOM 662 C CA . ALA A 1 87 ? -8.878 2.695 17.113 1.00 84.25 87 ALA A CA 1
ATOM 663 C C . ALA A 1 87 ? -9.981 2.092 16.224 1.00 84.25 87 ALA A C 1
ATOM 665 O O . ALA A 1 87 ? -10.448 0.982 16.489 1.00 84.25 87 ALA A O 1
ATOM 666 N N . ILE A 1 88 ? -10.349 2.782 15.136 1.00 87.44 88 ILE A N 1
ATOM 667 C CA . ILE A 1 88 ? -11.329 2.297 14.150 1.00 87.44 88 ILE A CA 1
ATOM 668 C C . ILE A 1 88 ? -10.865 0.977 13.529 1.00 87.44 88 ILE A C 1
ATOM 670 O O . ILE A 1 88 ? -11.657 0.040 13.417 1.00 87.44 88 ILE A O 1
ATOM 674 N N . GLY A 1 89 ? -9.580 0.888 13.167 1.00 85.56 89 GLY A N 1
ATOM 675 C CA . GLY A 1 89 ? -9.001 -0.302 12.544 1.00 85.56 89 GLY A CA 1
ATOM 676 C C . GLY A 1 89 ? -9.045 -1.558 13.421 1.00 85.56 89 GLY A C 1
ATOM 677 O O . GLY A 1 89 ? -9.101 -2.659 12.882 1.00 85.56 89 GLY A O 1
ATOM 678 N N . GLN A 1 90 ? -9.042 -1.417 14.753 1.00 86.25 90 GLN A N 1
ATOM 679 C CA . GLN A 1 90 ? -9.157 -2.555 15.675 1.00 86.25 90 GLN A CA 1
ATOM 680 C C . GLN A 1 90 ? -10.604 -3.035 15.822 1.00 86.25 90 GLN A C 1
ATOM 682 O O . GLN A 1 90 ? -10.873 -4.228 15.695 1.00 86.25 90 GLN A O 1
ATOM 687 N N . ASN A 1 91 ? -11.540 -2.126 16.108 1.00 86.19 91 ASN A N 1
ATOM 688 C CA . ASN A 1 91 ? -12.966 -2.440 16.167 1.00 86.19 91 ASN A CA 1
ATOM 689 C C . ASN A 1 91 ? -13.798 -1.154 16.140 1.00 86.19 91 ASN A C 1
ATOM 691 O O . ASN A 1 91 ? -13.838 -0.409 17.121 1.00 86.19 91 ASN A O 1
ATOM 695 N N . ILE A 1 92 ? -14.541 -0.944 15.054 1.00 86.19 92 ILE A N 1
ATOM 696 C CA . ILE A 1 92 ? -15.361 0.256 14.867 1.00 86.19 92 ILE A CA 1
ATOM 697 C C . ILE A 1 92 ? -16.413 0.457 15.969 1.00 86.19 92 ILE A C 1
ATOM 699 O O . ILE A 1 92 ? -16.644 1.584 16.399 1.00 86.19 92 ILE A O 1
ATOM 703 N N . ARG A 1 93 ? -17.011 -0.626 16.493 1.00 83.62 93 ARG A N 1
ATOM 704 C CA . ARG A 1 93 ? -18.013 -0.526 17.569 1.00 83.62 93 ARG A CA 1
ATOM 705 C C . ARG A 1 93 ? -17.372 -0.097 18.883 1.00 83.62 93 ARG A C 1
ATOM 707 O O . ARG A 1 93 ? -17.944 0.714 19.601 1.00 83.62 93 ARG A O 1
ATOM 714 N N . ALA A 1 94 ? -16.189 -0.628 19.192 1.00 82.81 94 ALA A N 1
ATOM 715 C CA . ALA A 1 94 ? -15.456 -0.245 20.395 1.00 82.81 94 ALA A CA 1
ATOM 716 C C . ALA A 1 94 ? -14.945 1.201 20.303 1.00 82.81 94 ALA A C 1
ATOM 718 O O . ALA A 1 94 ? -15.007 1.923 21.292 1.00 82.81 94 ALA A O 1
ATOM 719 N N . ALA A 1 95 ? -14.505 1.640 19.118 1.00 85.31 95 ALA A N 1
ATOM 720 C CA . ALA A 1 95 ? -14.084 3.018 18.875 1.00 85.31 95 ALA A CA 1
ATOM 721 C C . ALA A 1 95 ? -15.229 4.017 19.118 1.00 85.31 95 ALA A C 1
ATOM 723 O O . ALA A 1 95 ? -15.037 4.998 19.834 1.00 85.31 95 ALA A O 1
ATOM 724 N N . TRP A 1 96 ? -16.432 3.725 18.610 1.00 85.81 96 TRP A N 1
ATOM 725 C CA . TRP A 1 96 ? -17.613 4.563 18.845 1.00 85.81 96 TRP A CA 1
ATOM 726 C C . TRP A 1 96 ? -17.997 4.628 20.331 1.00 85.81 96 TRP A C 1
ATOM 728 O O . TRP A 1 96 ? -18.220 5.710 20.869 1.00 85.81 96 TRP A O 1
ATOM 738 N N . LEU A 1 97 ? -17.982 3.487 21.033 1.00 85.69 97 LEU A N 1
ATOM 739 C CA . LEU A 1 97 ? -18.229 3.435 22.482 1.00 85.69 97 LEU A CA 1
ATOM 740 C C . LEU A 1 97 ? -17.158 4.174 23.303 1.00 85.69 97 LEU A C 1
ATOM 742 O O . LEU A 1 97 ? -17.456 4.675 24.383 1.00 85.69 97 LEU A O 1
ATOM 746 N N . ALA A 1 98 ? -15.927 4.268 22.796 1.00 82.94 98 ALA A N 1
ATOM 747 C CA . ALA A 1 98 ? -14.835 5.025 23.406 1.00 82.94 98 ALA A CA 1
ATOM 748 C C . ALA A 1 98 ? -14.894 6.539 23.109 1.00 82.94 98 ALA A C 1
ATOM 750 O O . ALA A 1 98 ? -13.975 7.269 23.481 1.00 82.94 98 ALA A O 1
ATOM 751 N N . GLY A 1 99 ? -15.949 7.021 22.440 1.00 81.12 99 GLY A N 1
ATOM 752 C CA . GLY A 1 99 ? -16.127 8.436 22.107 1.00 81.12 99 GLY A CA 1
ATOM 753 C C . GLY A 1 99 ? -15.287 8.912 20.919 1.00 81.12 99 GLY A C 1
ATOM 754 O O . GLY A 1 99 ? -15.157 10.118 20.709 1.00 81.12 99 GLY A O 1
ATOM 755 N N . VAL A 1 100 ? -14.711 7.993 20.133 1.00 82.44 100 VAL A N 1
ATOM 756 C CA . VAL A 1 100 ? -14.093 8.341 18.849 1.00 82.44 100 VAL A CA 1
ATOM 757 C C . VAL A 1 100 ? -15.217 8.650 17.865 1.00 82.44 100 VAL A C 1
ATOM 759 O O . VAL A 1 100 ? -16.101 7.823 17.650 1.00 82.44 100 VAL A O 1
ATOM 762 N N . ASN A 1 101 ? -15.186 9.845 17.274 1.00 72.38 101 ASN A N 1
ATOM 763 C CA . ASN A 1 101 ? -16.130 10.235 16.231 1.00 72.38 101 ASN A CA 1
ATOM 764 C C . ASN A 1 101 ? -15.771 9.464 14.948 1.00 72.38 101 ASN A C 1
ATOM 766 O O . ASN A 1 101 ? -14.804 9.825 14.272 1.00 72.38 101 ASN A O 1
ATOM 770 N N . VAL A 1 102 ? -16.465 8.345 14.715 1.00 66.31 102 VAL A N 1
ATOM 771 C CA . VAL A 1 102 ? -16.288 7.451 13.555 1.00 66.31 102 VAL A CA 1
ATOM 772 C C . VAL A 1 102 ? -17.237 7.800 12.422 1.00 66.31 102 VAL A C 1
ATOM 774 O O . VAL A 1 102 ? -18.378 8.218 12.720 1.00 66.31 102 VAL A O 1
#

Sequence (102 aa):
AIGAINYLLIWALRIPPIIATLSASFIIQSVDISYGRGLQIKPPPGFADFTNWQVLGIPVLAMLTVLFTIGAAITLQRMIYGRSVLAIGQNIRAAWLAGVNV

Secondary structure (DSSP, 8-state):
-HHHHHHHHHHHH---HHHHHHHHHHHHHHHHHHHTTT------HHHHHHHT-EETTEEHHHHHHHHHHHHHHHHHHHSHHHHHHHHHHH-HHHHHHTT---